Protein AF-A0A4Y3TQP4-F1 (afdb_monomer_lite)

Organism: NCBI:txid104099

pLDDT: mean 94.53, std 7.73, range [47.19, 98.75]

Secondary structure (DSSP, 8-state):
-TTSS---TTTHHHHTTSHHHHHHHHHHHHH-B-S-EEETTEEE---B---TTS-HHHHHHHHHHHHTTSS-SSPPP--HHHHHHHHHS---HHHHHHHHHHHHHHS---

InterPro domains:
  IPR036909 Cytochrome c-like domain superfamily [G3DSA:1.10.760.10] (1-106)
  IPR036909 Cytochrome c-like domain superfamily [SSF46626] (2-89)

Structure (mmCIF, N/CA/C/O backbone):
data_AF-A0A4Y3TQP4-F1
#
_entry.id   AF-A0A4Y3TQP4-F1
#
loop_
_atom_site.group_PDB
_atom_site.id
_atom_site.type_symbol
_atom_site.label_atom_id
_atom_site.label_alt_id
_atom_site.label_comp_id
_atom_site.label_asym_id
_atom_site.label_entity_id
_atom_site.label_seq_id
_atom_site.pdbx_PDB_ins_code
_atom_site.Cartn_x
_atom_site.Cartn_y
_atom_site.Cartn_z
_atom_site.occupancy
_atom_site.B_iso_or_equiv
_atom_site.auth_seq_id
_atom_site.auth_comp_id
_atom_site.auth_asym_id
_atom_site.auth_atom_id
_atom_site.pdbx_PDB_model_num
ATOM 1 N N . MET A 1 1 ? 21.013 -0.584 -7.202 1.00 47.19 1 MET A N 1
ATOM 2 C CA . MET A 1 1 ? 20.835 0.761 -7.787 1.00 47.19 1 MET A CA 1
ATOM 3 C C . MET A 1 1 ? 19.836 1.522 -6.926 1.00 47.19 1 MET A C 1
ATOM 5 O O . MET A 1 1 ? 18.715 1.038 -6.788 1.00 47.19 1 MET A O 1
ATOM 9 N N . PRO A 1 2 ? 20.233 2.629 -6.274 1.00 52.34 2 PRO A N 1
ATOM 10 C CA . PRO A 1 2 ? 19.285 3.537 -5.626 1.00 52.34 2 PRO A CA 1
ATOM 11 C C . PRO A 1 2 ? 18.183 3.933 -6.623 1.00 52.34 2 PRO A C 1
ATOM 13 O O . PRO A 1 2 ? 18.489 4.152 -7.790 1.00 52.34 2 PRO A O 1
ATOM 16 N N . GLY A 1 3 ? 16.918 3.964 -6.194 1.00 63.28 3 GLY A N 1
ATOM 17 C CA . GLY A 1 3 ? 15.783 4.324 -7.063 1.00 63.28 3 GLY A CA 1
ATOM 18 C C . GLY A 1 3 ? 15.070 3.163 -7.772 1.00 63.28 3 GLY A C 1
ATOM 19 O O . GLY A 1 3 ? 14.112 3.406 -8.491 1.00 63.28 3 GLY A O 1
ATOM 20 N N . ALA A 1 4 ? 15.471 1.903 -7.554 1.00 75.81 4 ALA A N 1
ATOM 21 C CA . ALA A 1 4 ? 14.768 0.754 -8.145 1.00 75.81 4 ALA A CA 1
ATOM 22 C C . ALA A 1 4 ? 13.536 0.299 -7.337 1.00 75.81 4 ALA A C 1
ATOM 24 O O . ALA A 1 4 ? 12.575 -0.199 -7.912 1.00 75.81 4 ALA A O 1
ATOM 25 N N . VAL A 1 5 ? 13.558 0.453 -6.005 1.00 88.12 5 VAL A N 1
ATOM 26 C CA . VAL A 1 5 ? 12.494 -0.035 -5.109 1.00 88.12 5 VAL A CA 1
ATOM 27 C C . VAL A 1 5 ? 12.066 1.080 -4.148 1.00 88.12 5 VAL A C 1
ATOM 29 O O . VAL A 1 5 ? 12.915 1.595 -3.411 1.00 88.12 5 VAL A O 1
ATOM 32 N N . PRO A 1 6 ? 10.779 1.470 -4.134 1.00 91.56 6 PRO A N 1
ATOM 33 C CA . PRO A 1 6 ? 10.259 2.439 -3.179 1.00 91.56 6 PRO A CA 1
ATOM 34 C C . PRO A 1 6 ? 10.366 1.945 -1.729 1.00 91.56 6 PRO A C 1
ATOM 36 O O . PRO A 1 6 ? 10.140 0.759 -1.470 1.00 91.56 6 PRO A O 1
ATOM 39 N N . PRO A 1 7 ? 10.633 2.827 -0.748 1.00 92.81 7 PRO A N 1
ATOM 40 C CA . PRO A 1 7 ? 10.508 2.455 0.656 1.00 92.81 7 PRO A CA 1
ATOM 41 C C . PRO A 1 7 ? 9.047 2.112 0.993 1.00 92.81 7 PRO A C 1
ATOM 43 O O . PRO A 1 7 ? 8.111 2.684 0.425 1.00 92.81 7 PRO A O 1
ATOM 46 N N . LEU A 1 8 ? 8.854 1.189 1.939 1.00 95.12 8 LEU A N 1
ATOM 47 C CA . LEU A 1 8 ? 7.526 0.760 2.404 1.00 95.12 8 LEU A CA 1
ATOM 48 C C . LEU A 1 8 ? 7.222 1.248 3.829 1.00 95.12 8 LEU A C 1
ATOM 50 O O . LEU A 1 8 ? 6.138 1.766 4.099 1.00 95.12 8 LEU A O 1
ATOM 54 N N . VAL A 1 9 ? 8.180 1.102 4.747 1.00 94.69 9 VAL A N 1
ATOM 55 C CA . VAL A 1 9 ? 8.015 1.489 6.158 1.00 94.69 9 VAL A CA 1
ATOM 56 C C . VAL A 1 9 ? 7.736 2.993 6.273 1.00 94.69 9 VAL A C 1
ATOM 58 O O . VAL A 1 9 ? 8.397 3.797 5.619 1.00 94.69 9 VAL A O 1
ATOM 61 N N . GLY A 1 10 ? 6.738 3.360 7.084 1.00 93.88 10 GLY A N 1
ATOM 62 C CA . GLY A 1 10 ? 6.278 4.745 7.262 1.00 93.88 10 GLY A CA 1
ATOM 63 C C . GLY A 1 10 ? 5.422 5.298 6.114 1.00 93.88 10 GLY A C 1
ATOM 64 O O . GLY A 1 10 ? 5.058 6.475 6.138 1.00 93.88 10 GLY A O 1
ATOM 65 N N . ARG A 1 11 ? 5.125 4.474 5.098 1.00 95.94 11 ARG A N 1
ATOM 66 C CA . ARG A 1 11 ? 4.235 4.818 3.980 1.00 95.94 11 ARG A CA 1
ATOM 67 C C . ARG A 1 11 ? 2.988 3.948 3.952 1.00 95.94 11 ARG A C 1
ATOM 69 O O . ARG A 1 11 ? 1.900 4.471 3.734 1.00 95.94 11 ARG A O 1
ATOM 76 N N . ILE A 1 12 ? 3.134 2.638 4.169 1.00 97.75 12 ILE A N 1
ATOM 77 C CA . ILE A 1 12 ? 2.009 1.691 4.115 1.00 97.75 12 ILE A CA 1
ATOM 78 C C . ILE A 1 12 ? 0.926 2.035 5.139 1.00 97.75 12 ILE A C 1
ATOM 80 O O . ILE A 1 12 ? -0.246 2.028 4.788 1.00 97.75 12 ILE A O 1
ATOM 84 N N . ASP A 1 13 ? 1.302 2.403 6.360 1.00 97.81 13 ASP A N 1
ATOM 85 C CA . ASP A 1 13 ? 0.384 2.845 7.416 1.00 97.81 13 ASP A CA 1
ATOM 86 C C . ASP A 1 13 ? -0.406 4.098 7.023 1.00 97.81 13 ASP A C 1
ATOM 88 O O . ASP A 1 13 ? -1.612 4.190 7.239 1.00 97.81 13 ASP A O 1
ATOM 92 N N . ARG A 1 14 ? 0.256 5.064 6.389 1.00 97.12 14 ARG A N 1
ATOM 93 C CA . ARG A 1 14 ? -0.387 6.301 5.937 1.00 97.12 14 ARG A CA 1
ATOM 94 C C . ARG A 1 14 ? -1.329 6.048 4.765 1.00 97.12 14 ARG A C 1
ATOM 96 O O . ARG A 1 14 ? -2.463 6.511 4.791 1.00 97.12 14 ARG A O 1
ATOM 103 N N . ILE A 1 15 ? -0.897 5.261 3.778 1.00 97.69 15 ILE A N 1
ATOM 104 C CA . ILE A 1 15 ? -1.737 4.877 2.634 1.00 97.69 15 ILE A CA 1
ATOM 105 C C . ILE A 1 15 ? -2.940 4.051 3.123 1.00 97.69 15 ILE A C 1
ATOM 107 O O . ILE A 1 15 ? -4.068 4.326 2.741 1.00 97.69 15 ILE A O 1
ATOM 111 N N . ALA A 1 16 ? -2.743 3.091 4.030 1.00 98.06 16 ALA A N 1
ATOM 112 C CA . ALA A 1 16 ? -3.804 2.231 4.564 1.00 98.06 16 ALA A CA 1
ATOM 113 C C . ALA A 1 16 ? -4.793 2.945 5.512 1.00 98.06 16 ALA A C 1
ATOM 115 O O . ALA A 1 16 ? -5.759 2.330 5.974 1.00 98.06 16 ALA A O 1
ATOM 116 N N . SER A 1 17 ? -4.579 4.230 5.814 1.00 96.88 17 SER A N 1
ATOM 117 C CA . SER A 1 17 ? -5.446 4.998 6.718 1.00 96.88 17 SER A CA 1
ATOM 118 C C . SER A 1 17 ? -6.830 5.296 6.121 1.00 96.88 17 SER A C 1
ATOM 120 O O . SER A 1 17 ? -7.752 5.629 6.861 1.00 96.88 17 SER A O 1
ATOM 122 N N . THR A 1 18 ? -7.015 5.126 4.808 1.00 97.00 18 THR A N 1
ATOM 123 C CA . THR A 1 18 ? -8.311 5.259 4.120 1.00 97.00 18 THR A CA 1
ATOM 124 C C . THR A 1 18 ? -8.751 3.938 3.491 1.00 97.00 18 THR A C 1
ATOM 126 O O . THR A 1 18 ? -7.938 3.041 3.253 1.00 97.00 18 THR A O 1
ATOM 129 N N . ALA A 1 19 ? -10.051 3.791 3.221 1.00 96.94 19 ALA A N 1
ATOM 130 C CA . ALA A 1 19 ? -10.582 2.589 2.576 1.00 96.94 19 ALA A CA 1
ATOM 131 C C . ALA A 1 19 ? -10.045 2.434 1.144 1.00 96.94 19 ALA A C 1
ATOM 133 O O . ALA A 1 19 ? -9.659 1.341 0.731 1.00 96.94 19 ALA A O 1
ATOM 134 N N . GLU A 1 20 ? -9.953 3.539 0.409 1.00 97.19 20 GLU A N 1
ATOM 135 C CA . GLU A 1 20 ? -9.432 3.578 -0.951 1.00 97.19 20 GLU A CA 1
ATOM 136 C C . GLU A 1 20 ? -7.931 3.275 -0.990 1.00 97.19 20 GLU A C 1
ATOM 138 O O . GLU A 1 20 ? -7.460 2.591 -1.896 1.00 97.19 20 GLU A O 1
ATOM 143 N N . GLY A 1 21 ? -7.175 3.707 0.021 1.00 97.94 21 GLY A N 1
ATOM 144 C CA . GLY A 1 21 ? -5.761 3.378 0.132 1.00 97.94 21 GLY A CA 1
ATOM 145 C C . GLY A 1 21 ? -5.513 1.909 0.486 1.00 97.94 21 GLY A C 1
ATOM 146 O O . GLY A 1 21 ? -4.644 1.280 -0.119 1.00 97.94 21 GLY A O 1
ATOM 147 N N . ARG A 1 22 ? -6.316 1.306 1.379 1.00 98.38 22 ARG A N 1
ATOM 148 C CA . ARG A 1 22 ? -6.267 -0.155 1.619 1.00 98.38 22 ARG A CA 1
ATOM 149 C C . ARG A 1 22 ? -6.610 -0.944 0.363 1.00 98.38 22 ARG A C 1
ATOM 151 O O . ARG A 1 22 ? -5.910 -1.903 0.039 1.00 98.38 22 ARG A O 1
ATOM 158 N N . LYS A 1 23 ? -7.640 -0.508 -0.367 1.00 98.25 23 LYS A N 1
ATOM 159 C CA . LYS A 1 23 ? -8.001 -1.076 -1.666 1.00 98.25 23 LYS A CA 1
ATOM 160 C C . LYS A 1 23 ? -6.827 -1.014 -2.647 1.00 98.25 23 LYS A C 1
ATOM 162 O O . LYS A 1 23 ? -6.478 -2.043 -3.215 1.00 98.25 23 LYS A O 1
ATOM 167 N N . TYR A 1 24 ? -6.186 0.143 -2.796 1.00 98.19 24 TYR A N 1
ATOM 168 C CA . TYR A 1 24 ? -5.030 0.291 -3.681 1.00 98.19 24 TYR A CA 1
ATOM 169 C C . TYR A 1 24 ? -3.873 -0.632 -3.288 1.00 98.19 24 TYR A C 1
ATOM 171 O O . TYR A 1 24 ? -3.316 -1.310 -4.145 1.00 98.19 24 TYR A O 1
ATOM 179 N N . LEU A 1 25 ? -3.540 -0.735 -1.999 1.00 98.44 25 LEU A N 1
ATOM 180 C CA . LEU A 1 25 ? -2.497 -1.657 -1.535 1.00 98.44 25 LEU A CA 1
ATOM 181 C C . LEU A 1 25 ? -2.832 -3.121 -1.861 1.00 98.44 25 LEU A C 1
ATOM 183 O O . LEU A 1 25 ? -1.953 -3.874 -2.282 1.00 98.44 25 LEU A O 1
ATOM 187 N N . ALA A 1 26 ? -4.096 -3.522 -1.711 1.00 98.62 26 ALA A N 1
ATOM 188 C CA . ALA A 1 26 ? -4.558 -4.847 -2.115 1.00 98.62 26 ALA A CA 1
ATOM 189 C C . ALA A 1 26 ? -4.447 -5.049 -3.638 1.00 98.62 26 ALA A C 1
ATOM 191 O O . ALA A 1 26 ? -3.964 -6.087 -4.096 1.00 98.62 26 ALA A O 1
ATOM 192 N N . ASP A 1 27 ? -4.834 -4.042 -4.423 1.00 98.50 27 ASP A N 1
ATOM 193 C CA . ASP A 1 27 ? -4.771 -4.067 -5.882 1.00 98.50 27 ASP A CA 1
ATOM 194 C C . ASP A 1 27 ? -3.321 -4.145 -6.398 1.00 98.50 27 ASP A C 1
ATOM 196 O O . ASP A 1 27 ? -3.062 -4.936 -7.307 1.00 98.50 27 ASP A O 1
ATOM 200 N N . VAL A 1 28 ? -2.360 -3.454 -5.769 1.00 98.19 28 VAL A N 1
ATOM 201 C CA . VAL A 1 28 ? -0.918 -3.582 -6.070 1.00 98.19 28 VAL A CA 1
ATOM 202 C C . VAL A 1 28 ? -0.449 -5.027 -5.906 1.00 98.19 28 VAL A C 1
ATOM 204 O O . VAL A 1 28 ? 0.214 -5.566 -6.790 1.00 98.19 28 VAL A O 1
ATOM 207 N N . LEU A 1 29 ? -0.808 -5.701 -4.810 1.00 98.31 29 LEU A N 1
ATOM 208 C CA . LEU A 1 29 ? -0.360 -7.079 -4.586 1.00 98.31 29 LEU A CA 1
ATOM 209 C C . LEU A 1 29 ? -1.096 -8.075 -5.497 1.00 98.31 29 LEU A C 1
ATOM 211 O O . LEU A 1 29 ? -0.511 -9.084 -5.890 1.00 98.31 29 LEU A O 1
ATOM 215 N N . MET A 1 30 ? -2.350 -7.815 -5.874 1.00 98.44 30 MET A N 1
ATOM 216 C CA . MET A 1 30 ? -3.145 -8.725 -6.712 1.00 98.44 30 MET A CA 1
ATOM 217 C C . MET A 1 30 ? -2.944 -8.550 -8.217 1.00 98.44 30 MET A C 1
ATOM 219 O O . MET A 1 30 ? -3.190 -9.505 -8.965 1.00 98.44 30 MET A O 1
ATOM 223 N N . ASN A 1 31 ? -2.511 -7.370 -8.658 1.00 98.19 31 ASN A N 1
ATOM 224 C CA . ASN A 1 31 ? -2.441 -7.002 -10.074 1.00 98.19 31 ASN A CA 1
ATOM 225 C C . ASN A 1 31 ? -1.069 -6.451 -10.502 1.00 98.19 31 ASN A C 1
ATOM 227 O O . ASN A 1 31 ? -0.801 -6.372 -11.699 1.00 98.19 31 ASN A O 1
ATOM 231 N N . GLY A 1 32 ? -0.175 -6.167 -9.551 1.00 97.50 32 GLY A N 1
ATOM 232 C CA . GLY A 1 32 ? 1.105 -5.520 -9.816 1.00 97.50 32 GLY A CA 1
ATOM 233 C C . GLY A 1 32 ? 0.943 -4.020 -10.060 1.00 97.50 32 GLY A C 1
ATOM 234 O O . GLY A 1 32 ? -0.163 -3.481 -10.046 1.00 97.50 32 GLY A O 1
ATOM 235 N N . VAL A 1 33 ? 2.058 -3.340 -10.300 1.00 96.75 33 VAL A N 1
ATOM 236 C CA . VAL A 1 33 ? 2.078 -1.938 -10.734 1.00 96.75 33 VAL A CA 1
ATOM 237 C C . VAL A 1 33 ? 3.222 -1.730 -11.724 1.00 96.75 33 VAL A C 1
ATOM 239 O O . VAL A 1 33 ? 4.310 -2.272 -11.543 1.00 96.75 33 VAL A O 1
ATOM 242 N N . SER A 1 34 ? 2.955 -1.001 -12.804 1.00 93.88 34 SER A N 1
ATOM 243 C CA . SER A 1 34 ? 3.935 -0.652 -13.837 1.00 93.88 34 SER A 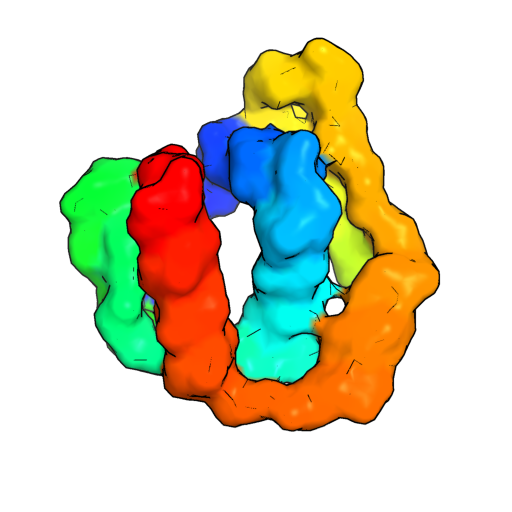CA 1
ATOM 244 C C . SER A 1 34 ? 3.636 0.758 -14.333 1.00 93.88 34 SER A C 1
ATOM 246 O O . SER A 1 34 ? 2.473 1.170 -14.383 1.00 93.88 34 SER A O 1
ATOM 248 N N . GLY A 1 35 ? 4.692 1.493 -14.671 1.00 86.88 35 GLY A N 1
ATOM 249 C CA . GLY A 1 35 ? 4.637 2.907 -15.022 1.00 86.88 35 GLY A CA 1
ATOM 250 C C . GLY A 1 35 ? 5.154 3.833 -13.914 1.00 86.88 35 GLY A C 1
ATOM 251 O O . GLY A 1 35 ? 5.524 3.377 -12.828 1.00 86.88 35 GLY A O 1
ATOM 252 N N . PRO A 1 36 ? 5.213 5.144 -14.196 1.00 89.19 36 PRO A N 1
ATOM 253 C CA . PRO A 1 36 ? 5.824 6.113 -13.303 1.00 89.19 36 PRO A CA 1
ATOM 254 C C . PRO A 1 36 ? 4.983 6.315 -12.041 1.00 89.19 36 PRO A C 1
ATOM 256 O O . PRO A 1 36 ? 3.798 6.641 -12.101 1.00 89.19 36 PRO A O 1
ATOM 259 N N . ILE A 1 37 ? 5.620 6.189 -10.881 1.00 92.00 37 ILE A N 1
ATOM 260 C CA . ILE A 1 37 ? 5.038 6.542 -9.585 1.00 92.00 37 ILE A CA 1
ATOM 261 C C . ILE A 1 37 ? 5.980 7.459 -8.811 1.00 92.00 37 ILE A C 1
ATOM 263 O O . ILE A 1 37 ? 7.182 7.512 -9.068 1.00 92.00 37 ILE A O 1
ATOM 267 N N . LYS A 1 38 ? 5.443 8.155 -7.806 1.00 91.19 38 LYS A N 1
ATOM 268 C CA . LYS A 1 38 ? 6.251 8.872 -6.813 1.00 91.19 38 LYS A CA 1
ATOM 269 C C . LYS A 1 38 ? 6.206 8.162 -5.461 1.00 91.19 38 LYS A C 1
ATOM 271 O O . LYS A 1 38 ? 5.196 7.569 -5.085 1.00 91.19 38 LYS A O 1
ATOM 276 N N . ALA A 1 39 ? 7.287 8.210 -4.705 1.00 91.06 39 ALA A N 1
ATOM 277 C CA . ALA A 1 39 ? 7.306 7.798 -3.306 1.00 91.06 39 ALA A CA 1
ATOM 278 C C . ALA A 1 39 ? 8.284 8.688 -2.547 1.00 91.06 39 ALA A C 1
ATOM 280 O O . ALA A 1 39 ? 9.439 8.804 -2.950 1.00 91.06 39 ALA A O 1
ATOM 281 N N . ASN A 1 40 ? 7.829 9.351 -1.485 1.00 89.38 40 ASN A N 1
ATOM 282 C CA . ASN A 1 40 ? 8.582 10.395 -0.782 1.00 89.38 40 ASN A CA 1
ATOM 283 C C . ASN A 1 40 ? 9.097 11.481 -1.740 1.00 89.38 40 ASN A C 1
ATOM 285 O O . ASN A 1 40 ? 10.243 11.919 -1.661 1.00 89.38 40 ASN A O 1
ATOM 289 N N . GLY A 1 41 ? 8.261 11.858 -2.712 1.00 88.00 41 GLY A N 1
ATOM 290 C CA . GLY A 1 41 ? 8.602 12.821 -3.762 1.00 88.00 41 GLY A CA 1
ATOM 291 C C . GLY A 1 41 ? 9.620 12.335 -4.804 1.00 88.00 41 GLY A C 1
ATOM 292 O O . GLY A 1 41 ? 9.855 13.050 -5.775 1.00 88.00 41 GLY A O 1
ATOM 293 N N . GLN A 1 42 ? 10.195 11.137 -4.655 1.00 90.31 42 GLN A N 1
ATOM 294 C CA . GLN A 1 42 ? 11.146 10.567 -5.613 1.00 90.31 42 GLN A CA 1
ATOM 295 C C . GLN A 1 42 ? 10.416 9.782 -6.712 1.00 90.31 42 GLN A C 1
ATOM 297 O O . GLN A 1 42 ? 9.479 9.046 -6.387 1.00 90.31 42 GLN A O 1
ATOM 302 N N . PRO A 1 43 ? 10.806 9.924 -7.992 1.00 91.38 43 PRO A N 1
ATOM 303 C CA . PRO A 1 43 ? 10.225 9.157 -9.088 1.00 91.38 43 PRO A CA 1
ATOM 304 C C . PRO A 1 43 ? 10.752 7.715 -9.112 1.00 91.38 43 PRO A C 1
ATOM 306 O O . PRO A 1 43 ? 11.925 7.466 -8.837 1.00 91.38 43 PRO A O 1
ATOM 309 N N . TYR A 1 44 ? 9.881 6.776 -9.477 1.00 91.12 44 TYR A N 1
ATOM 310 C CA . TYR A 1 44 ? 10.192 5.365 -9.700 1.00 91.12 44 TYR A CA 1
ATOM 311 C C . TYR A 1 44 ? 9.480 4.885 -10.964 1.00 91.12 44 TYR A C 1
ATOM 313 O O . TYR A 1 44 ? 8.300 5.173 -11.146 1.00 91.12 44 TYR A O 1
ATOM 321 N N . GLU A 1 45 ? 10.181 4.119 -11.798 1.00 87.62 45 GLU A N 1
ATOM 322 C CA . GLU A 1 45 ? 9.664 3.585 -13.074 1.00 87.62 45 GLU A CA 1
ATOM 323 C C . GLU A 1 45 ? 9.864 2.064 -13.191 1.00 87.62 45 GLU A C 1
ATOM 325 O O . GLU A 1 45 ? 9.857 1.495 -14.279 1.00 87.62 45 GLU A O 1
ATOM 330 N N . ALA A 1 46 ? 10.077 1.391 -12.060 1.00 86.44 46 ALA A N 1
ATOM 331 C CA . ALA A 1 46 ? 10.242 -0.054 -12.018 1.00 86.44 46 ALA A CA 1
ATOM 332 C C . ALA A 1 46 ? 8.890 -0.780 -12.035 1.00 86.44 46 ALA A C 1
ATOM 334 O O . ALA A 1 46 ? 7.895 -0.291 -11.496 1.00 86.44 46 ALA A O 1
ATOM 335 N N . GLU A 1 47 ? 8.879 -1.990 -12.589 1.00 91.62 47 GLU A N 1
ATOM 336 C CA . GLU A 1 47 ? 7.716 -2.872 -12.537 1.00 91.62 47 GLU A CA 1
ATOM 337 C C . GLU A 1 47 ? 7.708 -3.700 -11.251 1.00 91.62 47 GLU A C 1
ATOM 339 O O . GLU A 1 47 ? 8.708 -4.314 -10.870 1.00 91.62 47 GLU A O 1
ATOM 344 N N . MET A 1 48 ? 6.547 -3.767 -10.606 1.00 95.44 48 MET A N 1
ATOM 345 C CA . MET A 1 48 ? 6.279 -4.690 -9.512 1.00 95.44 48 MET A CA 1
ATOM 346 C C . MET A 1 48 ? 5.307 -5.772 -10.005 1.00 95.44 48 MET A C 1
ATOM 348 O O . MET A 1 48 ? 4.140 -5.463 -10.263 1.00 95.44 48 MET A O 1
ATOM 352 N N . PRO A 1 49 ? 5.744 -7.038 -10.133 1.00 96.69 49 PRO A N 1
ATOM 353 C CA . PRO A 1 49 ? 4.866 -8.125 -10.552 1.00 96.69 49 PRO A CA 1
ATOM 354 C C . PRO A 1 49 ? 3.796 -8.437 -9.487 1.00 96.69 49 PRO A C 1
ATOM 356 O O . PRO A 1 49 ? 4.001 -8.164 -8.302 1.00 96.69 49 PRO A O 1
ATOM 359 N N . PRO A 1 50 ? 2.659 -9.044 -9.875 1.00 97.81 50 PRO A N 1
ATOM 360 C CA . PRO A 1 50 ? 1.614 -9.444 -8.938 1.00 97.81 50 PRO A CA 1
ATOM 361 C C . PRO A 1 50 ? 2.019 -10.653 -8.076 1.00 97.81 50 PRO A C 1
ATOM 363 O O . PRO A 1 50 ? 2.681 -11.584 -8.529 1.00 97.81 50 PRO A O 1
ATOM 366 N N . PHE A 1 51 ? 1.501 -10.707 -6.851 1.00 98.06 51 PHE A N 1
ATOM 367 C CA . PHE A 1 51 ? 1.765 -11.731 -5.833 1.00 98.06 51 PHE A CA 1
ATOM 368 C C . PHE A 1 51 ? 0.585 -12.702 -5.657 1.00 98.06 51 PHE A C 1
ATOM 370 O O . PHE A 1 51 ? 0.284 -13.170 -4.560 1.00 98.06 51 PHE A O 1
ATOM 377 N N . ARG A 1 52 ? -0.115 -13.042 -6.746 1.00 96.44 52 ARG A N 1
ATOM 378 C CA . ARG A 1 52 ? -1.347 -13.858 -6.693 1.00 96.44 52 ARG A CA 1
ATOM 379 C C . ARG A 1 52 ? -1.159 -15.293 -6.207 1.00 96.44 52 ARG A C 1
ATOM 381 O O . ARG A 1 52 ? -2.155 -15.939 -5.890 1.00 96.44 52 ARG A O 1
ATOM 388 N N . TYR A 1 53 ? 0.077 -15.782 -6.169 1.00 97.12 53 TYR A N 1
ATOM 389 C CA . TYR A 1 53 ? 0.415 -17.096 -5.623 1.00 97.12 53 TYR A CA 1
ATOM 390 C C . TYR A 1 53 ? 0.240 -17.168 -4.096 1.00 97.12 53 TYR A C 1
ATOM 392 O O . TYR A 1 53 ? 0.151 -18.263 -3.548 1.00 97.12 53 TYR A O 1
ATOM 400 N N . LEU A 1 54 ? 0.170 -16.022 -3.408 1.00 98.44 54 LEU A N 1
ATOM 401 C CA . LEU A 1 54 ? -0.148 -15.947 -1.983 1.00 98.44 54 LEU A CA 1
ATOM 402 C C . LEU A 1 54 ? -1.659 -16.053 -1.748 1.00 98.44 54 LEU A C 1
ATOM 404 O O . LEU A 1 54 ? -2.456 -15.580 -2.564 1.00 98.44 54 LEU A O 1
ATOM 408 N N . LYS A 1 55 ? -2.047 -16.623 -0.604 1.00 98.56 55 LYS A N 1
ATOM 409 C CA . LYS A 1 55 ? -3.434 -16.630 -0.108 1.00 98.56 55 LYS A CA 1
ATOM 410 C C . LYS A 1 55 ? -3.845 -15.247 0.406 1.00 98.56 55 LYS A C 1
ATOM 412 O O . LYS A 1 55 ? -2.990 -14.447 0.788 1.00 98.56 55 LYS A O 1
ATOM 417 N N . ASP A 1 56 ? -5.147 -14.982 0.459 1.00 98.69 56 ASP A N 1
ATOM 418 C CA . ASP A 1 56 ? -5.687 -13.688 0.900 1.00 98.69 56 ASP A CA 1
ATOM 419 C C . ASP A 1 56 ? -5.295 -13.356 2.340 1.00 98.69 56 ASP A C 1
ATOM 421 O O . ASP A 1 56 ? -4.907 -12.226 2.634 1.00 98.69 56 ASP A O 1
ATOM 425 N N . GLU A 1 57 ? -5.275 -14.359 3.219 1.00 98.62 57 GLU A N 1
ATOM 426 C CA . GLU A 1 57 ? -4.846 -14.207 4.608 1.00 98.62 57 GLU A CA 1
ATOM 427 C C . GLU A 1 57 ? -3.364 -13.838 4.710 1.00 98.62 57 GLU A C 1
ATOM 429 O O . GLU A 1 57 ? -2.992 -13.007 5.534 1.00 98.62 57 GLU A O 1
ATOM 434 N N . GLN A 1 58 ? -2.511 -14.415 3.857 1.00 98.69 58 GLN A N 1
ATOM 435 C CA . GLN A 1 58 ? -1.074 -14.122 3.862 1.00 98.69 58 GLN A CA 1
ATOM 436 C C . GLN A 1 58 ? -0.812 -12.683 3.420 1.00 98.69 58 GLN A C 1
ATOM 438 O O . GLN A 1 58 ? -0.024 -11.972 4.037 1.00 98.69 58 GLN A O 1
ATOM 443 N N . VAL A 1 59 ? -1.501 -12.233 2.372 1.00 98.62 59 VAL A N 1
ATOM 444 C CA . VAL A 1 59 ? -1.388 -10.862 1.866 1.00 98.62 59 VAL A CA 1
ATOM 445 C C . VAL A 1 59 ? -1.886 -9.852 2.901 1.00 98.62 59 VAL A C 1
ATOM 447 O O . VAL A 1 59 ? -1.198 -8.869 3.180 1.00 98.62 59 VAL A O 1
ATOM 450 N N . ALA A 1 60 ? -3.040 -10.121 3.515 1.00 98.75 60 ALA A N 1
ATOM 451 C CA . ALA A 1 60 ? -3.602 -9.299 4.580 1.00 98.75 60 ALA A CA 1
ATOM 452 C C . ALA A 1 60 ? -2.645 -9.181 5.779 1.00 98.75 60 ALA A C 1
ATOM 454 O O . ALA A 1 60 ? -2.410 -8.079 6.280 1.00 98.75 60 ALA A O 1
ATOM 455 N N . GLN A 1 61 ? -2.029 -10.294 6.195 1.00 98.69 61 GLN A N 1
ATOM 456 C CA . GLN A 1 61 ? -1.028 -10.312 7.266 1.00 98.69 61 GLN A CA 1
ATOM 457 C C . GLN A 1 61 ? 0.222 -9.502 6.908 1.00 98.69 61 GLN A C 1
ATOM 459 O O . GLN A 1 61 ? 0.689 -8.726 7.736 1.00 98.69 61 GLN A O 1
ATOM 464 N N . ILE A 1 62 ? 0.743 -9.631 5.683 1.00 98.50 62 ILE A N 1
ATOM 465 C CA . ILE A 1 62 ? 1.920 -8.872 5.228 1.00 98.50 62 ILE A CA 1
ATOM 466 C C . ILE A 1 62 ? 1.637 -7.367 5.248 1.00 98.50 62 ILE A C 1
ATOM 468 O O . ILE A 1 62 ? 2.430 -6.606 5.802 1.00 98.50 62 ILE A O 1
ATOM 472 N N . LEU A 1 63 ? 0.512 -6.926 4.675 1.00 98.44 63 LEU A N 1
ATOM 473 C CA . LEU A 1 63 ? 0.157 -5.504 4.642 1.00 98.44 63 LEU A CA 1
ATOM 474 C C . LEU A 1 63 ? -0.103 -4.953 6.046 1.00 98.44 63 LEU A C 1
ATOM 476 O O . LEU A 1 63 ? 0.344 -3.853 6.363 1.00 98.44 63 LEU A O 1
ATOM 480 N N . THR A 1 64 ? -0.765 -5.731 6.903 1.00 98.50 64 THR A N 1
ATOM 481 C CA . THR A 1 64 ? -1.006 -5.362 8.303 1.00 98.50 64 THR A CA 1
ATOM 482 C C . THR A 1 64 ? 0.301 -5.252 9.087 1.00 98.50 64 THR A C 1
ATOM 484 O O . THR A 1 64 ? 0.506 -4.284 9.817 1.00 98.50 64 THR A O 1
ATOM 487 N N . TRP A 1 65 ? 1.226 -6.193 8.895 1.00 98.31 65 TRP A N 1
ATOM 488 C CA . TRP A 1 65 ? 2.550 -6.141 9.508 1.00 98.31 65 TRP A CA 1
ATOM 489 C C . TRP A 1 65 ? 3.354 -4.936 9.010 1.00 98.31 65 TRP A C 1
ATOM 491 O O . TRP A 1 65 ? 3.959 -4.237 9.813 1.00 98.31 65 TRP A O 1
ATOM 501 N N . LEU A 1 66 ? 3.332 -4.630 7.709 1.00 97.94 66 LEU A N 1
ATOM 502 C CA . LEU A 1 66 ? 3.987 -3.433 7.166 1.00 97.94 66 LEU A CA 1
ATOM 503 C C . LEU A 1 66 ? 3.381 -2.141 7.729 1.00 97.94 66 LEU A C 1
ATOM 505 O O . LEU A 1 66 ? 4.119 -1.214 8.063 1.00 97.94 66 LEU A O 1
ATOM 509 N N . SER A 1 67 ? 2.057 -2.095 7.868 1.00 97.81 67 SER A N 1
ATOM 510 C CA . SER A 1 67 ? 1.327 -0.989 8.488 1.00 97.81 67 SER A CA 1
ATOM 511 C C . SER A 1 67 ? 1.757 -0.780 9.948 1.00 97.81 67 SER A C 1
ATOM 513 O O . SER A 1 67 ? 2.070 0.335 10.357 1.00 97.81 67 SER A O 1
ATOM 515 N N . SER A 1 68 ? 1.931 -1.848 10.734 1.00 98.00 68 SER A N 1
ATOM 516 C CA . SER A 1 68 ? 2.381 -1.725 12.130 1.00 98.00 68 SER A CA 1
ATOM 517 C C . SER A 1 68 ? 3.838 -1.273 12.295 1.00 98.00 68 SER A C 1
ATOM 519 O O . SER A 1 68 ? 4.276 -1.021 13.414 1.00 98.00 68 SER A O 1
ATOM 521 N N . ARG A 1 69 ? 4.623 -1.203 11.212 1.00 97.88 69 ARG A N 1
ATOM 522 C CA . ARG A 1 69 ? 6.004 -0.684 11.228 1.00 97.88 69 ARG A CA 1
ATOM 523 C C . ARG A 1 69 ? 6.068 0.832 11.042 1.00 97.88 69 ARG A C 1
ATOM 525 O O . ARG A 1 69 ? 7.157 1.392 11.136 1.00 97.88 69 ARG A O 1
ATOM 532 N N . GLY A 1 70 ? 4.944 1.468 10.719 1.00 95.88 70 GLY A N 1
ATOM 533 C CA . GLY A 1 70 ? 4.834 2.914 10.592 1.00 95.88 70 GLY A CA 1
ATOM 534 C C . GLY A 1 70 ? 4.586 3.624 11.924 1.00 95.88 70 GLY A C 1
ATOM 535 O O . GLY A 1 70 ? 4.951 3.130 12.989 1.00 95.88 70 GLY A O 1
ATOM 536 N N . HIS A 1 71 ? 3.972 4.804 11.851 1.00 96.44 71 HIS A N 1
ATOM 537 C CA . HIS A 1 71 ? 3.726 5.673 13.005 1.00 96.44 71 HIS A CA 1
ATOM 538 C C . HIS A 1 71 ? 2.242 6.004 13.223 1.00 96.44 71 HIS A C 1
ATOM 540 O O . HIS A 1 71 ? 1.909 6.603 14.246 1.00 96.44 71 HIS A O 1
ATOM 546 N N . THR A 1 72 ? 1.343 5.627 12.304 1.00 96.69 72 THR A N 1
ATOM 547 C CA . THR A 1 72 ? -0.108 5.760 12.517 1.00 96.69 72 THR A CA 1
ATOM 548 C C . THR A 1 72 ? -0.571 4.915 13.710 1.00 96.69 72 THR A C 1
ATOM 550 O O . THR A 1 72 ? -0.257 3.727 13.795 1.00 96.69 72 THR A O 1
ATOM 553 N N . SER A 1 73 ? -1.352 5.516 14.617 1.00 94.94 73 SER A N 1
ATOM 554 C CA . SER A 1 73 ? -1.923 4.845 15.791 1.00 94.94 73 SER A CA 1
ATOM 555 C C . SER A 1 73 ? -3.436 5.108 15.909 1.00 94.94 73 SER A C 1
ATOM 557 O O . SER A 1 73 ? -3.832 6.275 15.919 1.00 94.94 73 SER A O 1
ATOM 559 N N . PRO A 1 74 ? -4.284 4.064 16.014 1.00 95.25 74 PRO A N 1
ATOM 560 C CA . PRO A 1 74 ? -3.920 2.651 15.896 1.00 95.25 74 PRO A CA 1
ATOM 561 C C . PRO A 1 74 ? -3.427 2.312 14.479 1.00 95.25 74 PRO A C 1
ATOM 563 O O . PRO A 1 74 ? -3.862 2.920 13.502 1.00 95.25 74 PRO A O 1
ATOM 566 N N . ALA A 1 75 ? -2.521 1.337 14.364 1.00 97.38 75 ALA A N 1
ATOM 567 C CA . ALA A 1 75 ? -2.007 0.909 13.065 1.00 97.38 75 ALA A CA 1
ATOM 568 C C . ALA A 1 75 ? -3.145 0.322 12.206 1.00 97.38 75 ALA A C 1
ATOM 570 O O . ALA A 1 75 ? -3.828 -0.604 12.666 1.00 97.38 75 ALA A O 1
ATOM 571 N N . PRO A 1 76 ? -3.349 0.801 10.964 1.00 97.94 76 PRO A N 1
ATOM 572 C CA . PRO A 1 76 ? -4.392 0.273 10.097 1.00 97.94 76 PRO A CA 1
ATOM 573 C C . PRO A 1 76 ? -4.248 -1.228 9.864 1.00 97.94 76 PRO A C 1
ATOM 575 O O . PRO A 1 76 ? -3.145 -1.726 9.637 1.00 97.94 76 PRO A O 1
ATOM 578 N N . GLN A 1 77 ? -5.376 -1.928 9.898 1.00 98.00 77 GLN A N 1
ATOM 579 C CA . GLN A 1 77 ? -5.464 -3.357 9.622 1.00 98.00 77 GLN A CA 1
ATOM 580 C C . GLN A 1 77 ? -6.001 -3.557 8.205 1.00 98.00 77 GLN A C 1
ATOM 582 O O . GLN A 1 77 ? -6.908 -2.840 7.783 1.00 98.00 77 GLN A O 1
ATOM 587 N N . ILE A 1 78 ? -5.445 -4.529 7.485 1.00 98.44 78 ILE A N 1
ATOM 588 C CA . ILE A 1 78 ? -5.948 -4.964 6.183 1.00 98.44 78 ILE A CA 1
ATOM 589 C C . ILE A 1 78 ? -6.497 -6.379 6.354 1.00 98.44 78 ILE A C 1
ATOM 591 O O . ILE A 1 78 ? -5.843 -7.243 6.937 1.00 98.44 78 ILE A O 1
ATOM 595 N N . THR A 1 79 ? -7.703 -6.617 5.854 1.00 98.56 79 THR A N 1
ATOM 596 C CA . THR A 1 79 ? -8.428 -7.882 6.026 1.00 98.56 79 THR A CA 1
ATOM 597 C C . THR A 1 79 ? -8.311 -8.784 4.801 1.00 98.56 79 THR A C 1
ATOM 599 O O . THR A 1 79 ? -8.162 -8.316 3.675 1.00 98.56 79 THR A O 1
ATOM 602 N N . ALA A 1 80 ? -8.457 -10.098 4.995 1.00 98.69 80 ALA A N 1
ATOM 603 C CA . ALA A 1 80 ? -8.499 -11.052 3.883 1.00 98.69 80 ALA A CA 1
ATOM 604 C C . ALA A 1 80 ? -9.667 -10.772 2.915 1.00 98.69 80 ALA A C 1
ATOM 606 O O . ALA A 1 80 ? -9.520 -10.964 1.713 1.00 98.69 80 ALA A O 1
ATOM 607 N N . ALA A 1 81 ? -10.797 -10.252 3.412 1.00 98.50 81 ALA A N 1
ATOM 608 C CA . ALA A 1 81 ? -11.941 -9.877 2.581 1.00 98.50 81 ALA A CA 1
ATOM 609 C C . ALA A 1 81 ? -11.605 -8.737 1.602 1.00 98.50 81 ALA A C 1
ATOM 611 O O . ALA A 1 81 ? -11.974 -8.805 0.432 1.00 98.50 81 ALA A O 1
ATOM 612 N N . GLU A 1 82 ? -10.855 -7.722 2.045 1.00 98.38 82 GLU A N 1
ATOM 613 C CA . GLU A 1 82 ? -10.378 -6.645 1.165 1.00 98.38 82 GLU A CA 1
ATOM 614 C C . GLU A 1 82 ? -9.447 -7.190 0.069 1.00 98.38 82 GLU A C 1
ATOM 616 O O . GLU A 1 82 ? -9.554 -6.783 -1.091 1.00 98.38 82 GLU A O 1
ATOM 621 N N . ILE A 1 83 ? -8.594 -8.170 0.400 1.00 98.62 83 ILE A N 1
ATOM 622 C CA . ILE A 1 83 ? -7.738 -8.831 -0.596 1.00 98.62 83 ILE A CA 1
ATOM 623 C C . ILE A 1 83 ? -8.565 -9.670 -1.570 1.00 98.62 83 ILE A C 1
ATOM 625 O O . ILE A 1 83 ? -8.331 -9.598 -2.775 1.00 98.62 83 ILE A O 1
ATOM 629 N N . ALA A 1 84 ? -9.556 -10.419 -1.086 1.00 98.56 84 ALA A N 1
ATOM 630 C CA . ALA A 1 84 ? -10.423 -11.244 -1.923 1.00 98.56 84 ALA A CA 1
ATOM 631 C C . ALA A 1 84 ? -11.183 -10.401 -2.965 1.00 98.56 84 ALA A C 1
ATOM 633 O O . ALA A 1 84 ? -11.270 -10.781 -4.136 1.00 98.56 84 ALA A O 1
ATOM 634 N N . VAL A 1 85 ? -11.664 -9.214 -2.574 1.00 97.94 85 VAL A N 1
ATOM 635 C CA . VAL A 1 85 ? -12.308 -8.254 -3.488 1.00 97.94 85 VAL A CA 1
ATOM 636 C C . VAL A 1 85 ? -11.336 -7.782 -4.577 1.00 97.94 85 VAL A C 1
ATOM 638 O O . VAL A 1 85 ? -11.679 -7.800 -5.765 1.00 97.94 85 VAL A O 1
ATOM 641 N N . ALA A 1 86 ? -10.108 -7.408 -4.201 1.00 97.62 86 ALA A N 1
ATOM 642 C CA . ALA A 1 86 ? -9.062 -7.035 -5.157 1.00 97.62 86 ALA A CA 1
ATOM 643 C C . ALA A 1 86 ? -8.665 -8.215 -6.064 1.00 97.62 86 ALA A C 1
ATOM 645 O O . ALA A 1 86 ? -8.445 -8.050 -7.261 1.00 97.62 86 ALA A O 1
ATOM 646 N N . ARG A 1 87 ? -8.630 -9.442 -5.532 1.00 97.69 87 ARG A N 1
ATOM 647 C CA . ARG A 1 87 ? -8.300 -10.658 -6.287 1.00 97.69 87 ARG A CA 1
ATOM 648 C C . ARG A 1 87 ? -9.335 -10.967 -7.362 1.00 97.69 87 ARG A C 1
ATOM 650 O O . ARG A 1 87 ? -8.940 -11.411 -8.450 1.00 97.69 87 ARG A O 1
ATOM 657 N N . ALA A 1 88 ? -10.616 -10.781 -7.047 1.00 97.50 88 ALA A N 1
ATOM 658 C CA . ALA A 1 88 ? -11.735 -11.023 -7.952 1.00 97.50 88 ALA A CA 1
ATOM 659 C C . ALA A 1 88 ? -11.766 -10.028 -9.124 1.00 97.50 88 ALA A C 1
ATOM 661 O O . ALA A 1 88 ? -12.232 -10.370 -10.210 1.00 97.50 88 ALA A O 1
ATOM 662 N N . THR A 1 89 ? -11.214 -8.826 -8.935 1.00 94.06 89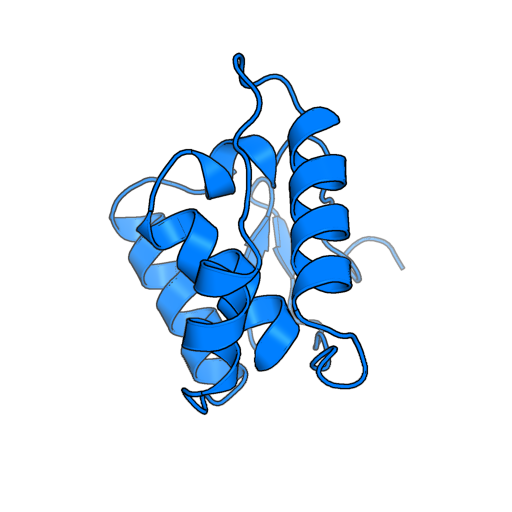 THR A N 1
ATOM 663 C CA . THR A 1 89 ? -11.187 -7.771 -9.954 1.00 94.06 89 THR A CA 1
ATOM 664 C C . THR A 1 89 ? -9.842 -7.749 -10.675 1.00 94.06 89 THR A C 1
ATOM 666 O O . THR A 1 89 ? -8.809 -7.442 -10.087 1.00 94.06 89 THR A O 1
ATOM 669 N N . ARG A 1 90 ? -9.828 -8.048 -11.977 1.00 93.62 90 ARG A N 1
ATOM 670 C CA . ARG A 1 90 ? -8.606 -7.939 -12.784 1.00 93.62 90 ARG A CA 1
A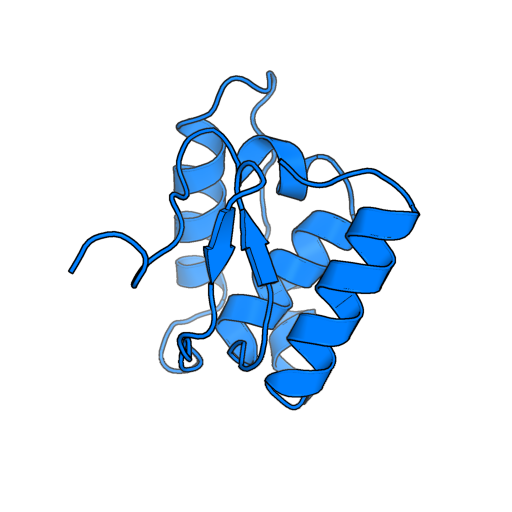TOM 671 C C . ARG A 1 90 ? -8.359 -6.494 -13.192 1.00 93.62 90 ARG A C 1
ATOM 673 O O . ARG A 1 90 ? -9.213 -5.877 -13.819 1.00 93.62 90 ARG A O 1
ATOM 680 N N . LYS A 1 91 ? -7.165 -5.995 -12.881 1.00 96.25 91 LYS A N 1
ATOM 681 C CA . LYS A 1 91 ? -6.645 -4.708 -13.352 1.00 96.25 91 LYS A CA 1
ATOM 682 C C . LYS A 1 91 ? -5.331 -4.939 -14.087 1.00 96.25 91 LYS A C 1
ATOM 684 O O . LYS A 1 91 ? -4.605 -5.882 -13.774 1.00 96.25 91 LYS A O 1
ATOM 689 N N . SER A 1 92 ? -5.015 -4.086 -15.058 1.00 97.31 92 SER A N 1
ATOM 690 C CA . SER A 1 92 ? -3.648 -4.028 -15.577 1.00 97.31 92 SER A CA 1
ATOM 691 C C . SER A 1 92 ? -2.751 -3.293 -14.578 1.00 97.31 92 SER A C 1
ATOM 693 O O . SER A 1 92 ? -3.217 -2.439 -13.822 1.00 97.31 92 SER A O 1
ATOM 695 N N . ALA A 1 93 ? -1.452 -3.583 -14.603 1.00 96.19 93 ALA A N 1
ATOM 696 C CA . ALA A 1 93 ? -0.477 -2.907 -13.751 1.00 96.19 93 ALA A CA 1
ATOM 697 C C . ALA A 1 93 ? -0.450 -1.375 -13.981 1.00 96.19 93 ALA A C 1
ATOM 699 O O . ALA A 1 93 ? -0.243 -0.612 -13.040 1.00 96.19 93 ALA A O 1
ATOM 700 N N . GLY A 1 94 ? -0.742 -0.917 -15.206 1.00 96.38 94 GLY A N 1
ATOM 701 C CA . GLY A 1 94 ? -0.887 0.508 -15.526 1.00 96.38 94 GLY A CA 1
ATOM 702 C C . GLY A 1 94 ? -2.154 1.147 -14.942 1.00 96.38 94 GLY A C 1
ATOM 703 O O . GLY A 1 94 ? -2.108 2.286 -14.488 1.00 96.38 94 GLY A O 1
ATOM 704 N N . MET A 1 95 ? -3.274 0.416 -14.866 1.00 96.94 95 MET A N 1
ATOM 705 C CA . MET A 1 95 ? -4.477 0.911 -14.176 1.00 96.94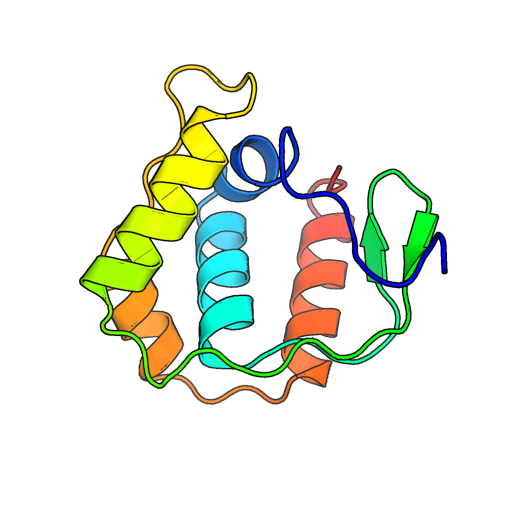 95 MET A CA 1
ATOM 706 C C . MET A 1 95 ? -4.248 1.071 -12.670 1.00 96.94 95 MET A C 1
ATOM 708 O O . MET A 1 95 ? -4.810 1.975 -12.060 1.00 96.94 95 MET A O 1
ATOM 712 N N . VAL A 1 96 ? -3.406 0.231 -12.061 1.00 97.62 96 VAL A N 1
ATOM 713 C CA . VAL A 1 96 ? -3.019 0.393 -10.649 1.00 97.62 96 VAL A CA 1
ATOM 714 C C . VAL A 1 96 ? -2.160 1.651 -10.453 1.00 97.62 96 VAL A C 1
ATOM 716 O O . VAL A 1 96 ? -2.334 2.364 -9.467 1.00 97.62 96 VAL A O 1
ATOM 719 N N . ALA A 1 97 ? -1.281 1.989 -11.405 1.00 96.00 97 ALA A N 1
ATOM 720 C CA . ALA A 1 97 ? -0.547 3.258 -11.374 1.00 96.00 97 ALA A CA 1
ATOM 721 C C . ALA A 1 97 ? -1.485 4.476 -11.504 1.00 96.00 97 ALA A C 1
ATOM 723 O O . ALA A 1 97 ? -1.322 5.454 -10.774 1.00 96.00 97 ALA A O 1
ATOM 724 N N . GLN A 1 98 ? -2.510 4.397 -12.359 1.00 95.75 98 GLN A N 1
ATOM 725 C CA . GLN A 1 98 ? -3.548 5.434 -12.473 1.00 95.75 98 GLN A CA 1
ATOM 726 C C . GLN A 1 98 ? -4.361 5.582 -11.179 1.00 95.75 98 GLN A C 1
ATOM 728 O O . GLN A 1 98 ? -4.574 6.698 -10.711 1.00 95.75 98 GLN A O 1
ATOM 733 N N . GLU A 1 99 ? -4.753 4.469 -10.550 1.00 96.31 99 GLU A N 1
ATOM 734 C CA . GLU A 1 99 ? -5.423 4.476 -9.242 1.00 96.31 99 GLU A CA 1
ATOM 735 C C . GLU A 1 99 ? -4.562 5.171 -8.180 1.00 96.31 99 GLU A C 1
ATOM 737 O O . GLU A 1 99 ? -5.066 5.988 -7.409 1.00 96.31 99 GLU A O 1
ATOM 742 N N . ARG A 1 100 ? -3.245 4.927 -8.181 1.00 96.31 100 ARG A N 1
ATOM 743 C CA . ARG A 1 100 ? -2.312 5.647 -7.307 1.00 96.31 100 ARG A CA 1
ATOM 744 C C . ARG A 1 100 ? -2.370 7.159 -7.540 1.00 96.31 100 ARG A C 1
ATOM 746 O O . ARG A 1 100 ? -2.382 7.920 -6.579 1.00 96.31 100 ARG A O 1
ATOM 753 N N . GLU A 1 101 ? -2.352 7.603 -8.793 1.00 95.12 101 GLU A N 1
ATOM 754 C CA . GLU A 1 101 ? -2.395 9.026 -9.149 1.00 95.12 101 GLU A CA 1
ATOM 755 C C . GLU A 1 101 ? -3.726 9.681 -8.752 1.00 95.12 101 GLU A C 1
ATOM 757 O O . GLU A 1 101 ? -3.763 10.824 -8.298 1.00 95.12 101 GLU A O 1
ATOM 762 N N . GLU A 1 102 ? -4.840 8.968 -8.897 1.00 95.69 102 GLU A N 1
ATOM 763 C CA . GLU A 1 102 ? -6.146 9.425 -8.416 1.00 95.69 102 GLU A CA 1
ATOM 764 C C . GLU A 1 102 ? -6.182 9.580 -6.895 1.00 95.69 102 GLU A C 1
ATOM 766 O O . GLU A 1 102 ? -6.726 10.568 -6.395 1.00 95.69 102 GLU A O 1
ATOM 771 N N . LEU A 1 103 ? -5.586 8.639 -6.158 1.00 95.94 103 LEU A N 1
ATOM 772 C CA . LEU A 1 103 ? -5.456 8.740 -4.706 1.00 95.94 103 LEU A CA 1
ATOM 773 C C . LEU A 1 103 ? -4.600 9.936 -4.304 1.00 95.94 103 LEU A C 1
ATOM 775 O O . LEU A 1 103 ? -5.032 10.727 -3.472 1.00 95.94 103 LEU A O 1
ATOM 779 N N . ASP A 1 104 ? -3.446 10.104 -4.946 1.00 95.00 104 ASP A N 1
ATOM 780 C CA . ASP A 1 104 ? -2.506 11.201 -4.697 1.00 95.00 104 ASP A CA 1
ATOM 781 C C . ASP A 1 104 ? -3.142 12.580 -4.929 1.00 95.00 104 ASP A C 1
ATOM 783 O O . ASP A 1 104 ? -2.924 13.510 -4.155 1.00 95.00 104 ASP A O 1
ATOM 787 N N . ARG A 1 105 ? -4.001 12.702 -5.951 1.00 94.12 105 ARG A N 1
ATOM 788 C CA . ARG A 1 105 ? -4.770 13.927 -6.225 1.00 94.12 105 ARG A CA 1
ATOM 789 C C . ARG A 1 105 ? -5.807 14.244 -5.149 1.00 94.12 105 ARG A C 1
ATOM 791 O O . ARG A 1 105 ? -6.072 15.418 -4.901 1.00 94.12 105 ARG A O 1
ATOM 798 N N . LYS A 1 106 ? -6.420 13.227 -4.535 1.00 92.50 106 LYS A N 1
ATOM 799 C CA . LYS A 1 106 ? -7.418 13.404 -3.464 1.00 92.50 106 LYS A CA 1
ATOM 800 C C . LYS A 1 106 ? -6.757 13.707 -2.122 1.00 92.50 106 LYS A C 1
ATOM 802 O O . LYS A 1 106 ? -7.216 14.579 -1.391 1.00 92.50 106 LYS A O 1
ATOM 807 N N . ALA A 1 107 ? -5.705 12.965 -1.802 1.00 89.31 107 ALA A N 1
ATOM 808 C CA . ALA A 1 107 ? -4.911 13.108 -0.598 1.00 89.31 107 ALA A CA 1
ATOM 809 C C . ALA A 1 107 ? -3.460 12.742 -0.948 1.00 89.31 107 ALA A C 1
ATOM 811 O O . ALA A 1 107 ? -3.201 11.567 -1.223 1.00 89.31 107 ALA A O 1
ATOM 812 N N . PRO A 1 108 ? -2.525 13.712 -0.944 1.00 91.69 108 PRO A N 1
ATOM 813 C CA . PRO A 1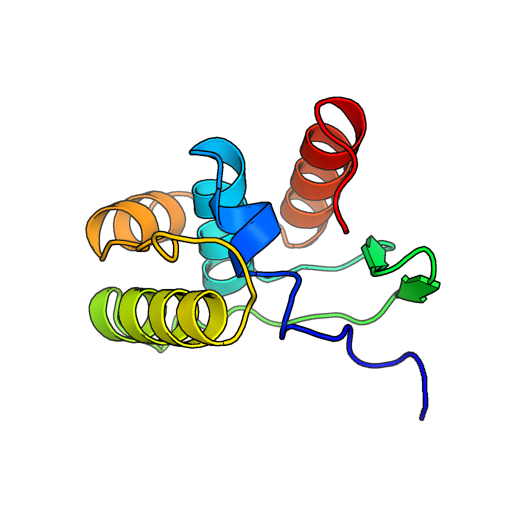 108 ? -1.139 13.465 -1.323 1.00 91.69 108 PRO A CA 1
ATOM 814 C C . PRO A 1 108 ? -0.557 12.265 -0.577 1.00 91.69 108 PRO A C 1
ATOM 816 O O . PRO A 1 108 ? -0.556 12.228 0.658 1.00 91.69 108 PRO A O 1
ATOM 819 N N . LEU A 1 109 ? -0.092 11.269 -1.332 1.00 93.44 109 LEU A N 1
ATOM 820 C CA . LEU A 1 109 ? 0.497 10.070 -0.758 1.00 93.44 109 LEU A CA 1
ATOM 821 C C . LEU A 1 109 ? 1.932 10.375 -0.318 1.00 93.44 109 LEU A C 1
ATOM 823 O O . LEU A 1 109 ? 2.616 11.172 -0.967 1.00 93.44 109 LEU A O 1
ATOM 827 N N . PRO A 1 110 ? 2.409 9.732 0.763 1.00 90.75 110 PRO A N 1
ATOM 828 C CA . PRO A 1 110 ? 3.775 9.913 1.222 1.00 90.75 110 PRO A CA 1
ATOM 829 C C . PRO A 1 110 ? 4.773 9.491 0.146 1.00 90.75 110 PRO A C 1
ATOM 831 O O . PRO A 1 110 ? 4.614 8.432 -0.515 1.00 90.75 110 PRO A O 1
#

Radius of gyration: 12.88 Å; chains: 1; bounding box: 33×31×32 Å

Sequence (110 aa):
MPGAVPPLVGRIDRIASTAEGRKYLADVLMNGVSGPIKANGQPYEAEMPPFRYLKDEQVAQILTWLSSRGHTSPAPQITAAEIAVARATRKSAGMVAQEREELDRKAPLP

Foldseek 3Di:
DPQADADQAQFLQVLLPDPLSLLLLLLCQQAWAAAWDDHPNDIHGYTGHHNNVDQLQVSQVVSQVSQVRHDDPVRHGRHSVSNVVSNVDHDHNHVSRVSNVVVCVVPNGD

=== Feature glossary ===
Legend for the data blocks above and below:

— What the protein is —

The amino-acid sequence is the protein's primary structure: the linear order of residues from the N-terminus to the C-terminus, written in one-letter code. Everything else here — the 3D coordinates, the secondary structure, the domain annotations — is ultimately a consequence of this string.

Functional annotations link the protein to curated databases. InterPro entries identify conserved domains and families by matching the sequence against member-database signatures (Pfam, PROSITE, CDD, …). Gene Ontology (GO) terms describe molecular function, biological process, and cellular component in a controlled vocabulary. CATH places the structure in a hierarchical fold classifica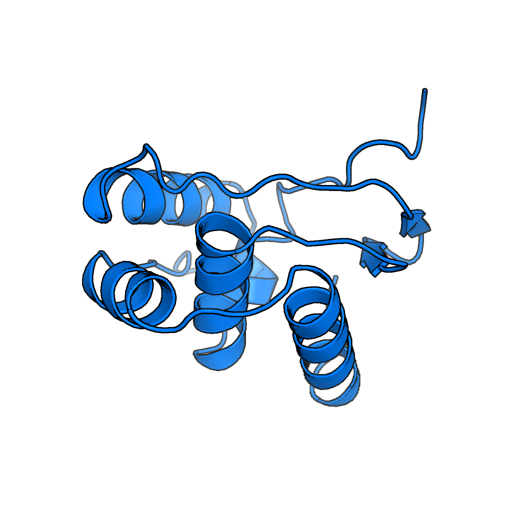tion (Class/Architecture/Topology/Homologous-superfamily). The organism is the source species.

— Where its atoms are —

Atomic coordinates in PDBx/mmCIF format — the same representation the Protein Data Bank distributes. Each line of the _atom_site loop places one backbone atom in Cartesian space (units: ångströms, origin: arbitrary).

The six renders are orthographic views along the three Cartesian axes in both directions. Representation (cartoon, sticks, or surface) and color scheme (sequence-rainbow or by-chain) vary across proteins so the training set covers all the common visualization conventions.

— Local backbone conformation —

Eight-state secondary structure (DSSP): H is the canonical α-helix, G the tighter 3₁₀-helix, I the wider π-helix; E/B are β-structure, T and S are turns and bends, and '-' is everything else. DSSP derives these from the pattern of main-chain N–H···O=C hydrogen bonds, not from the sequence.

Three-state secondary structure (P-SEA) collapses the eight DSSP classes into helix (a), strand (b), and coil (c). P-SEA assigns these from Cα geometry alone — distances and angles — without requiring backbone oxygens, so it works on any Cα trace.

φ (phi) and ψ (psi) are the two rotatable backbone dihedrals per residue: φ is the C(i-1)–N–Cα–C torsion, ψ is the N–Cα–C–N(i+1) torsion, both in degrees on (−180°, 180°]. α-helical residues cluster near (−60°, −45°); β-strand residues near (−120°, +130°). A Ramachandran plot is simply a scatter of (φ, ψ) for every residue.

— Global shape and packing —

The geometric summary reports three shape descriptors. Rg (radius of gyration) measures how spread out the Cα atoms are about their centre of mass; compact globular proteins have small Rg, elongated or unfolded ones large. Cα contacts (<8 Å, |i−j|>4) count long-range residue pairs in spatial proximity — high for tightly packed folds, near zero for rods or random coil. The bounding-box extents give the protein's footprint along x, y, z in Å.

SASA measures how much of the protein is reachable by solvent. It is computed by rolling a water-sized probe over the atomic surface and summing the exposed area (Å²). Per-residue SASA distinguishes core (buried, low SASA) from surface (exposed, high SASA) residues; total SASA is a whole-molecule size measure.

Plot images: a contact map (which residues are close in 3D, as an N×N binary image), a Ramachandran scatter (backbone torsion angles, revealing secondary-structure composition at a glance), and — for AlphaFold structures — a PAE heatmap (pairwise prediction confidence).

— Structural neighborhood —

A 3Di character summarizes, for each residue, the relative orientation of the Cα frame of its nearest spatial neighbor. Because it encodes fold topology rather than chemistry, 3Di alignments detect remote structural similarity that sequence alignment misses.

The Foldseek neighbor list gives the closest experimentally determined structures in the PDB, ranked by structural alignment. TM-score near 1 means near-identical fold; near 0.3 means only rough topology match. This is how one finds what a novel AlphaFold prediction most resembles in the solved-structure universe.

— Confidence and disorder —

For AlphaFold models, the B-factor field carries pLDDT — the model's own estimate of local accuracy on a 0–100 scale. Regions with pLDDT<50 should be treated as essentially unmodeled; they often correspond to intrinsically disordered segments.

Crystallographic B-factors measure how much each atom's electron density is smeared out, in Å². They rise in mobile loops and surface residues and fall in the buried interior. In AlphaFold models this column is repurposed to hold pLDDT instead.

Predicted Aligned Error (PAE) is an AlphaFold confidence matrix: entry (i, j) is the expected error in the position of residue j, in ångströms, when the prediction is superimposed on the true structure at residue i. Low PAE within a block of residues means that block is internally rigid and well-predicted; high PAE between two blocks means their relative placement is uncertain even if each block individually is confident.